Protein 1ILT (pdb70)

Sequence (286 aa):
MQAFRIWDVNQKTFYLRNNQLVAGYLQGPNVNLEEKIDVVPIEPHALFLGIHGGKMCLSCVKSGDETRLQLEAVNITDLSENRKQDKRFAFIRSDSGPTTSFESAACPGWFLCTAMEADQPVSLTNMPDEGVMVTKFYFQEDEMQAFRIWDVNQKTFYLRNNQLVAGYLQGPNVNLEEKIDVVPIEPHALFLGIHGGKMCLSCVKSGDETRLQLEAVNITDLSENRKQDKRFAFIRSDSGPTTSFESAACPGWFLCTAMEADQPVSLTNMPDEGVMVTKFYFQEDE

Foldseek 3Di:
DFKKFKDFPLGWFWFDDPHFIFTHDADDPRVVRGWIWDWADDPDFKIFTDTPQQQKTWFWDADVVRIKIDIHRDGRVPADPPDLVRLRGMWGWDQDVQWIWTARSPPGQWTFWHAPDGGDGIIIDSCDPPPRTTGIMGMGTPD/DFKKFKAFPVGWAWFDDPQFIFTADDDPPRVVRGWIWDWDADPPAKIFTATDQQQWTWFWDADVHFTWTDIGGDRRVVADVPDPVSLRRMWGWDADPQWIWTAGRVRGLKTFWHFPDGPDGTTIDSDCPPPTTTGIMRIGTPD

GO terms:
  GO:0005576 extracellular region (C, EXP)
  GO:0005886 plasma membrane (C, TAS)
  GO:0005515 protein binding (F, IPI)
  GO:0005152 interleukin-1 receptor antagonist activity (F, IDA)
  GO:0005576 extracellular region (C, IDA)
  GO:0045352 interleukin-1 type I receptor antagonist activity (F, IDA)
  GO:0045353 interleukin-1 type II receptor antagonist activity (F, IDA)
  GO:2000660 negative regulation of interleukin-1-mediated signaling pathway (P, IDA)
  GO:0051384 response to glucocorticoid (P, IDA)
  GO:0034115 negative regulation of heterotypic cell-cell adhesion (P, IDA)
  GO:0005150 interleukin-1, type I receptor binding (F, IPI)
  GO:0005151 interleukin-1, type II receptor binding (F, IPI)
  GO:0005829 cytosol (C, IDA)
  GO:0005152 interleukin-1 receptor antagonist activity (F, TAS)
  GO:0070062 extracellular exosome (C, HDA)
  GO:0005149 interleukin-1 receptor binding (F, IDA)
  GO:0006953 acute-phase response (P, IDA)

Radius of gyration: 36.84 Å; Cα contacts (8 Å, |Δi|>4): 678; chains: 2; bounding box: 50×72×89 Å

B-factor: mean 23.44, std 7.34, range [12.57, 49.94]

InterPro domains:
  IPR000975 Interleukin-1 family [PF00340] (60-173)
  IPR000975 Interleukin-1 family [PR00264] (79-99)
  IPR000975 Interleukin-1 family [PR00264] (119-132)
  IPR000975 Interleukin-1 family [PR00264] (133-148)
  IPR000975 Interleukin-1 family [PTHR10078] (20-176)
  IPR003297 Interleukin-1 receptor antagonist/Interleukin-36 [PR01360] (34-54)
  IPR003297 Interleukin-1 receptor antagonist/Interleukin-36 [PR01360] (55-75)
  IPR003297 Interleukin-1 receptor antagonist/Interleukin-36 [PR01360] (82-99)
  IPR003297 Interleukin-1 receptor antagonist/Interleukin-36 [PR01360] (102-117)
  IPR003297 Interleukin-1 receptor antagonist/Interleukin-36 [PR01360] (120-140)
  IPR003297 Interleukin-1 receptor antagonist/Interleukin-36 [PR01360] (141-159)
  IPR003297 Interleukin-1 receptor antagonist/Interleukin-36 [PR01360] (159-176)
  IPR008996 Cytokine IL1/FGF [SSF50353] (35-176)
  IPR020877 Interleukin-1 conserved site [PS00253] (136-156)

Secondary structure (P-SEA, 3-state):
cbbbbbbcccbbbbbbcccccccccccccccccbbbbbbbbcccbbbbbbcccccbbbbbbbcccccccccccccccccccccccccccbbbbbbcccbbbbbbcccccccccccccccccccccccccccccccbbbbbbcc/cbbbbbbcccbbbbbbcccbbbbbbbcccccccbbbbbbbbccccccccccccccbbbbbbbcccccccccccccccccccccccccccbbbbbbcccbbbbbbccccccccccccccccccccccccccccccccccccccc

Structure (mmCIF, N/CA/C/O backbone):
data_1ILT
#
_entry.id   1ILT
#
_cell.length_a   71.110
_cell.length_b   71.110
_cell.length_c   112.610
_cell.angle_alpha   90.00
_cell.angle_beta   90.00
_cell.angle_gamma   90.00
#
_symmetry.space_group_name_H-M   'P 43 21 2'
#
loop_
_atom_site.group_PDB
_atom_site.id
_atom_site.type_symbol
_atom_site.label_atom_id
_atom_site.label_alt_id
_atom_site.label_comp_id
_atom_site.label_asym_id
_atom_site.label_entity_id
_atom_site.label_seq_id
_atom_site.pdbx_PDB_ins_code
_atom_site.Cartn_x
_atom_site.Cartn_y
_atom_site.Cartn_z
_atom_site.occupancy
_atom_site.B_iso_or_equiv
_atom_site.auth_seq_id
_atom_site.auth_comp_id
_atom_site.auth_asym_id
_atom_site.auth_atom_id
_atom_site.pdbx_PDB_model_num
ATOM 1 C CA . MET A 1 10 ? 6.412 3.884 36.461 1.00 25.78 10 MET A CA 1
ATOM 2 C CA . GLN A 1 11 ? 3.215 5.640 37.592 1.00 23.05 11 GLN A CA 1
ATOM 3 C CA . ALA A 1 12 ? 1.927 8.942 36.184 1.00 20.89 12 ALA A CA 1
ATOM 4 C CA . PHE A 1 13 ? 0.765 11.730 38.626 1.00 20.31 13 PHE A CA 1
ATOM 5 C CA . ARG A 1 14 ? -0.441 15.322 38.359 1.00 17.09 14 ARG A CA 1
ATOM 6 C CA . ILE A 1 15 ? 1.041 17.993 40.607 1.00 12.79 15 ILE A CA 1
ATOM 7 C CA . TRP A 1 16 ? 0.158 21.520 41.703 1.00 13.15 16 TRP A CA 1
ATOM 8 C CA . ASP A 1 17 ? 1.169 23.475 44.771 1.00 13.51 17 ASP A CA 1
ATOM 9 C CA . VAL A 1 18 ? -1.107 24.823 47.463 1.00 17.23 18 VAL A CA 1
ATOM 10 C CA . ASN A 1 19 ? -1.321 28.074 45.460 1.00 17.77 19 ASN A CA 1
ATOM 11 C CA . GLN A 1 20 ? -2.499 26.296 42.302 1.00 12.57 20 GLN A CA 1
ATOM 12 C CA . LYS A 1 21 ? 0.769 26.610 40.381 1.00 13.54 21 LYS A CA 1
ATOM 13 C CA . THR A 1 22 ? 1.602 23.801 37.884 1.00 15.12 22 THR A CA 1
ATOM 14 C CA 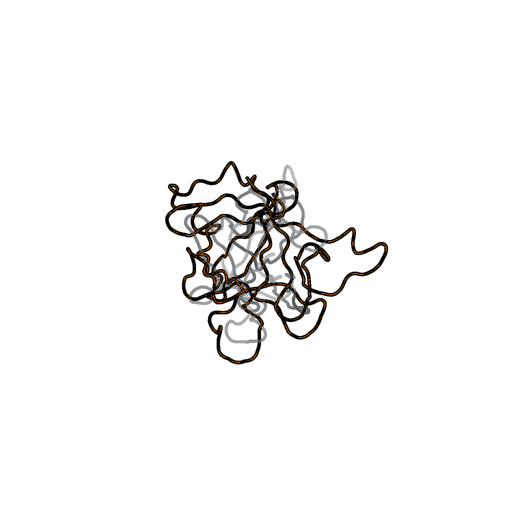. PHE A 1 23 ? 4.980 22.715 36.458 1.00 13.76 23 PHE A CA 1
ATOM 15 C CA . TYR A 1 24 ? 5.951 23.386 32.830 1.00 14.50 24 TYR A CA 1
ATOM 16 C CA . LEU A 1 25 ? 9.276 23.893 31.029 1.00 19.33 25 LEU A CA 1
ATOM 17 C CA . ARG A 1 26 ? 10.283 27.447 30.242 1.00 28.34 26 ARG A CA 1
ATOM 18 C CA . ASN A 1 27 ? 13.275 27.734 27.971 1.00 37.77 27 ASN A CA 1
ATOM 19 C CA . ASN A 1 28 ? 14.691 24.477 29.406 1.00 34.50 28 ASN A CA 1
ATOM 20 C CA . GLN A 1 29 ? 14.177 24.552 33.108 1.00 28.51 29 GLN A CA 1
ATOM 21 C CA . LEU A 1 30 ? 11.182 23.594 35.221 1.00 19.34 30 LEU A CA 1
ATOM 22 C CA . VAL A 1 31 ? 9.264 26.595 36.439 1.00 16.33 31 VAL A CA 1
ATOM 23 C CA . ALA A 1 32 ? 5.958 26.727 38.219 1.00 16.43 32 ALA A CA 1
ATOM 24 C CA . GLY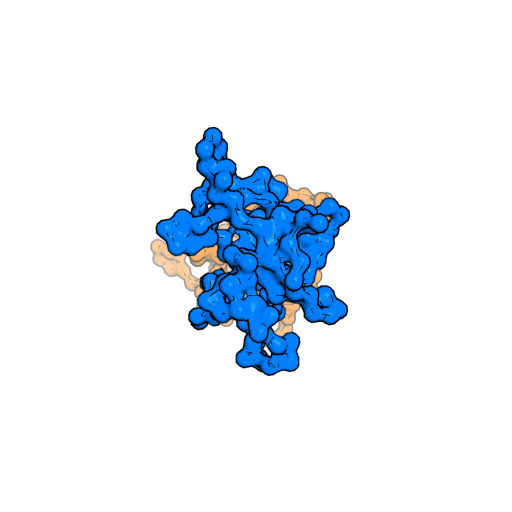 A 1 33 ? 3.151 28.970 37.084 1.00 17.33 33 GLY A CA 1
ATOM 25 C CA . TYR A 1 34 ? -0.438 29.760 36.209 1.00 18.82 34 TYR A CA 1
ATOM 26 C CA . LEU A 1 35 ? -1.223 28.400 32.802 1.00 21.84 35 LEU A CA 1
ATOM 27 C CA . GLN A 1 36 ? -4.145 29.692 30.812 1.00 25.76 36 GLN A CA 1
ATOM 28 C CA . GLY A 1 37 ? -5.818 29.385 27.467 1.00 24.56 37 GLY A CA 1
ATOM 29 C CA . PRO A 1 38 ? -3.828 27.364 24.921 1.00 22.13 38 PRO A CA 1
ATOM 30 C CA . ASN A 1 39 ? -0.935 27.104 27.368 1.00 24.37 39 ASN A CA 1
ATOM 31 C CA . VAL A 1 40 ? -2.615 24.539 29.571 1.00 17.90 40 VAL A CA 1
ATOM 32 C CA . ASN A 1 41 ? -1.230 21.951 27.175 1.00 18.04 41 ASN A CA 1
ATOM 33 C CA . LEU A 1 42 ? 2.166 22.794 28.801 1.00 19.71 42 LEU A CA 1
ATOM 34 C CA . GLU A 1 43 ? 1.484 21.192 32.167 1.00 19.30 43 GLU A CA 1
ATOM 35 C CA . GLU A 1 44 ? 4.008 18.558 33.182 1.00 15.97 44 GLU A CA 1
ATOM 36 C CA . LYS A 1 45 ? 2.852 15.264 34.673 1.00 17.51 45 LYS A CA 1
ATOM 37 C CA . ILE A 1 46 ? 5.178 13.690 37.175 1.00 18.21 46 ILE A CA 1
ATOM 38 C CA . ASP A 1 47 ? 6.452 10.218 36.341 1.00 18.37 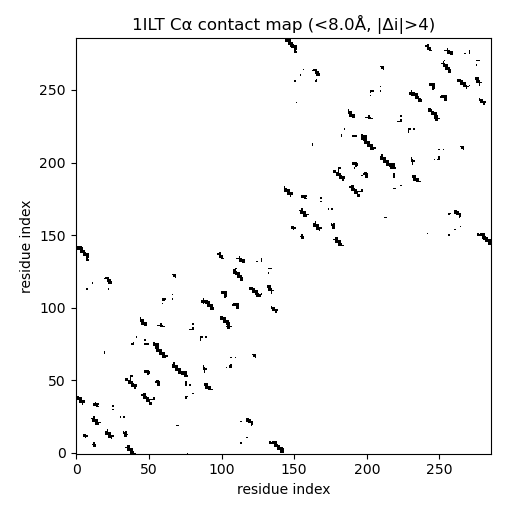47 ASP A CA 1
ATOM 39 C CA . VAL A 1 48 ? 7.488 8.311 39.435 1.00 18.90 48 VAL A CA 1
ATOM 40 C CA . VAL A 1 49 ? 9.076 4.956 40.285 1.00 19.29 49 VAL A CA 1
ATOM 41 C CA . PRO A 1 50 ? 8.682 4.168 43.996 1.00 24.64 50 PRO A CA 1
ATOM 42 C CA . ILE A 1 51 ? 11.482 2.725 46.095 1.00 31.17 51 ILE A CA 1
ATOM 43 C CA . GLU A 1 52 ? 10.722 1.561 49.665 1.00 36.93 52 GLU A CA 1
ATOM 44 C CA . PRO A 1 53 ? 9.603 2.184 52.100 1.00 35.91 53 PRO A CA 1
ATOM 45 C CA . HIS A 1 54 ? 9.018 5.904 51.381 1.00 33.87 54 HIS A CA 1
ATOM 46 C CA . ALA A 1 55 ? 11.272 7.025 48.564 1.00 26.50 55 ALA A CA 1
ATOM 47 C CA . LEU A 1 56 ? 10.780 7.453 44.837 1.00 18.50 56 LEU A CA 1
ATOM 48 C CA . PHE A 1 57 ? 12.450 8.626 41.630 1.00 17.27 57 PHE A CA 1
ATOM 49 C CA . LEU A 1 58 ? 10.831 11.721 40.016 1.00 17.19 58 LEU A CA 1
ATOM 50 C CA . GLY A 1 59 ? 10.949 12.593 36.312 1.00 14.39 59 GLY A CA 1
ATOM 51 C CA . ILE A 1 60 ? 8.910 13.993 33.403 1.00 17.17 60 ILE A CA 1
ATOM 52 C CA . HIS A 1 61 ? 8.453 13.406 29.660 1.00 21.42 61 HIS A CA 1
ATOM 53 C CA . GLY A 1 62 ? 7.617 9.771 30.120 1.00 21.07 62 GLY A CA 1
ATOM 54 C CA . GLY A 1 63 ? 10.590 9.355 32.370 1.00 19.04 63 GLY A CA 1
ATOM 55 C CA . LYS A 1 64 ? 13.217 10.468 29.842 1.00 18.29 64 LYS A CA 1
ATOM 56 C CA . MET A 1 65 ? 14.254 13.227 32.250 1.00 19.71 65 MET A CA 1
ATOM 57 C CA . CYS A 1 66 ? 14.821 12.959 35.983 1.00 15.13 66 CYS A CA 1
ATOM 58 C CA . LEU A 1 67 ? 14.889 15.603 38.703 1.00 15.02 67 LEU A CA 1
ATOM 59 C CA . SER A 1 68 ? 18.344 15.702 40.391 1.00 16.17 68 SER A CA 1
ATOM 60 C CA . CYS A 1 69 ? 19.720 17.218 43.644 1.00 16.86 69 CYS A CA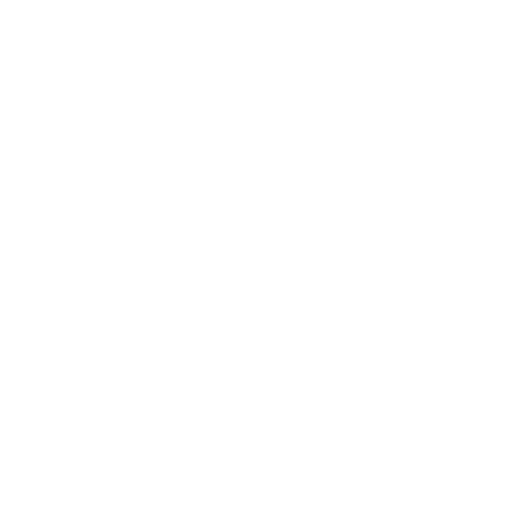 1
ATOM 61 C CA . VAL A 1 70 ? 23.355 18.373 43.418 1.00 17.98 70 VAL A CA 1
ATOM 62 C CA . LYS A 1 71 ? 25.674 20.234 45.847 1.00 23.28 71 LYS A CA 1
ATOM 63 C CA . SER A 1 72 ? 27.922 23.222 45.240 1.00 32.68 72 SER A CA 1
ATOM 64 C CA . GLY A 1 73 ? 29.557 24.454 48.402 1.00 37.29 73 GLY A CA 1
ATOM 65 C CA . ASP A 1 74 ? 26.949 25.017 51.130 1.00 38.93 74 ASP A CA 1
ATOM 66 C CA . GLU A 1 75 ? 24.369 25.227 48.372 1.00 34.00 75 GLU A CA 1
ATOM 67 C CA . THR A 1 76 ? 22.195 22.444 46.867 1.00 24.68 76 THR A CA 1
ATOM 68 C CA . ARG A 1 77 ? 20.433 22.975 43.538 1.00 20.14 77 ARG A CA 1
ATOM 69 C CA . LEU A 1 78 ? 17.804 21.174 41.430 1.00 17.95 78 LEU A CA 1
ATOM 70 C CA . GLN A 1 79 ? 18.588 20.124 37.909 1.00 16.16 79 GLN A CA 1
ATOM 71 C CA . LEU A 1 80 ? 17.041 17.939 35.224 1.00 18.98 80 LEU A CA 1
ATOM 72 C CA . GLU A 1 81 ? 19.259 15.252 33.755 1.00 17.09 81 GLU A CA 1
ATOM 73 C CA . ALA A 1 82 ? 18.490 13.221 30.631 1.00 16.90 82 ALA A CA 1
ATOM 74 C CA . VAL A 1 83 ? 18.581 9.709 32.015 1.00 19.98 83 VAL A CA 1
ATOM 75 C CA . ASN A 1 84 ? 15.912 7.059 31.799 1.00 19.36 84 ASN A CA 1
ATOM 76 C CA . ILE A 1 85 ? 13.905 6.741 35.019 1.00 16.03 85 ILE A CA 1
ATOM 77 C CA . THR A 1 86 ? 13.484 2.951 34.787 1.00 21.95 86 THR A CA 1
ATOM 78 C CA . ASP A 1 87 ? 17.264 2.653 34.433 1.00 20.54 87 ASP A CA 1
ATOM 79 C CA . LEU A 1 88 ? 17.898 4.163 37.890 1.00 18.19 88 LEU A CA 1
ATOM 80 C CA . SER A 1 89 ? 18.763 1.886 40.762 1.00 23.67 89 SER A CA 1
ATOM 81 C CA . GLU A 1 90 ? 17.809 2.249 44.408 1.00 29.48 90 GLU A CA 1
ATOM 82 C CA . ASN A 1 91 ? 21.050 0.367 45.254 1.00 30.31 91 ASN A CA 1
ATOM 83 C CA . ARG A 1 92 ? 23.598 2.200 43.075 1.00 27.76 92 ARG A CA 1
ATOM 84 C CA . LYS A 1 93 ? 24.936 5.053 45.261 1.00 27.83 93 LYS A CA 1
ATOM 85 C CA . GLN A 1 94 ? 25.672 6.943 42.043 1.00 26.12 94 GLN A CA 1
ATOM 86 C CA . ASP A 1 95 ? 21.891 7.180 41.573 1.00 20.18 95 ASP A CA 1
ATOM 87 C CA . LYS A 1 96 ? 21.012 8.615 44.976 1.00 23.56 96 LYS A CA 1
ATOM 88 C CA . ARG A 1 97 ? 21.104 12.151 43.533 1.00 16.30 97 ARG A CA 1
ATOM 89 C CA . PHE A 1 98 ? 17.668 11.191 42.068 1.00 12.84 98 PHE A CA 1
ATOM 90 C CA . ALA A 1 99 ? 15.922 9.831 45.179 1.00 14.18 99 ALA A CA 1
ATOM 91 C CA . PHE A 1 100 ? 13.395 11.769 47.280 1.00 15.15 100 PHE A CA 1
ATOM 92 C CA . ILE A 1 101 ? 11.468 10.722 50.376 1.00 18.84 101 ILE A CA 1
ATOM 93 C CA . ARG A 1 102 ? 7.743 11.299 50.180 1.00 19.89 102 ARG A CA 1
ATOM 94 C CA . SER A 1 103 ? 5.765 12.630 53.120 1.00 24.61 103 SER A CA 1
ATOM 95 C CA . ASP A 1 104 ? 2.085 13.497 53.387 1.00 28.95 104 ASP A CA 1
ATOM 96 C CA . SER A 1 105 ? 0.299 15.756 55.802 1.00 30.45 105 SER A CA 1
ATOM 97 C CA . GLY A 1 106 ? -3.407 15.379 55.363 1.00 26.96 106 GLY A CA 1
ATOM 98 C CA . PRO A 1 107 ? -4.118 16.219 51.669 1.00 24.89 107 PRO A CA 1
ATOM 99 C CA . THR A 1 108 ? -0.573 17.402 50.826 1.00 22.22 108 THR A CA 1
ATOM 100 C CA . THR A 1 109 ? 2.783 15.820 50.100 1.00 22.39 109 THR A CA 1
ATOM 101 C CA . SER A 1 110 ? 6.359 17.057 50.489 1.00 19.13 110 SER A CA 1
ATOM 102 C CA . PHE A 1 111 ? 9.533 15.653 48.983 1.00 15.56 111 PHE A CA 1
ATOM 103 C CA . GLU A 1 112 ? 12.825 15.608 50.846 1.00 14.58 112 GLU A CA 1
ATOM 104 C CA . SER A 1 113 ? 16.090 15.001 49.011 1.00 16.00 113 SER A CA 1
ATOM 105 C CA . ALA A 1 114 ? 17.634 11.694 49.974 1.00 19.08 114 ALA A CA 1
ATOM 106 C CA . ALA A 1 115 ? 20.982 12.817 48.545 1.00 20.49 115 ALA A CA 1
ATOM 107 C CA . CYS A 1 116 ? 20.971 16.135 50.408 1.00 22.98 116 CYS A CA 1
ATOM 108 C CA . PRO A 1 117 ? 18.918 15.640 53.667 1.00 21.44 117 PRO A CA 1
ATOM 109 C CA . GLY A 1 118 ? 17.033 18.684 54.856 1.00 17.00 118 GLY A CA 1
ATOM 110 C CA . TRP A 1 119 ? 16.429 20.049 51.377 1.00 16.17 119 TRP A CA 1
ATOM 111 C CA . PHE A 1 120 ? 12.807 20.022 50.177 1.00 15.59 120 PHE A CA 1
ATOM 112 C CA . LEU A 1 121 ? 11.359 20.393 46.666 1.00 13.26 121 LEU A CA 1
ATOM 113 C CA . CYS A 1 122 ? 9.656 23.801 46.582 1.00 13.87 122 CYS A CA 1
ATOM 114 C CA . THR A 1 123 ? 8.199 26.678 44.608 1.00 12.90 123 THR A CA 1
ATOM 115 C CA . ALA A 1 124 ? 8.301 30.493 44.900 1.00 14.08 124 ALA A CA 1
ATOM 116 C CA . MET A 1 125 ? 5.335 32.621 45.936 1.00 21.76 125 MET A CA 1
ATOM 117 C CA . GLU A 1 126 ? 5.692 34.720 42.805 1.00 22.29 126 GLU A CA 1
ATOM 118 C CA . ALA A 1 127 ? 4.791 32.963 39.533 1.00 21.36 127 ALA A CA 1
ATOM 119 C CA . ASP A 1 128 ? 7.028 31.741 36.722 1.00 19.79 128 ASP A CA 1
ATOM 120 C CA . GLN A 1 129 ? 10.155 31.242 38.791 1.00 20.12 129 GLN A CA 1
ATOM 121 C CA . PRO A 1 130 ? 11.976 27.886 38.596 1.00 19.31 130 PRO A CA 1
ATOM 122 C CA . VAL A 1 131 ? 11.243 24.959 40.928 1.00 13.18 131 VAL A CA 1
ATOM 123 C CA . SER A 1 132 ? 14.023 24.549 43.546 1.00 17.21 132 SER A CA 1
ATOM 124 C CA . LEU A 1 133 ? 15.005 23.134 46.914 1.00 16.23 133 LEU A CA 1
ATOM 125 C CA . THR A 1 134 ? 14.935 24.820 50.338 1.00 18.44 134 THR A CA 1
ATOM 126 C CA . ASN A 1 135 ? 16.395 23.805 53.663 1.00 22.88 135 ASN A CA 1
ATOM 127 C CA . MET A 1 136 ? 13.830 25.926 55.504 1.00 25.14 136 MET A CA 1
ATOM 128 C CA . PRO A 1 137 ? 10.538 24.139 54.774 1.00 23.35 137 PRO A CA 1
ATOM 129 C CA . ASP A 1 138 ? 8.633 25.636 57.753 1.00 28.04 138 ASP A CA 1
ATOM 130 C CA . GLU A 1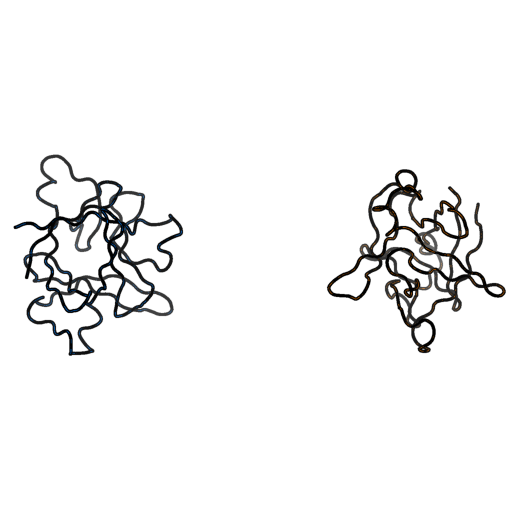 139 ? 9.531 29.337 57.404 1.00 32.38 139 GLU A CA 1
ATOM 131 C CA . GLY A 1 140 ? 6.779 30.171 54.889 1.00 31.99 140 GLY A CA 1
ATOM 132 C CA . VAL A 1 141 ? 9.270 31.888 52.585 1.00 27.13 141 VAL A CA 1
ATOM 133 C CA . MET A 1 142 ? 8.842 29.141 49.885 1.00 21.05 142 MET A CA 1
ATOM 134 C CA . VAL A 1 143 ? 6.085 26.630 49.104 1.00 17.48 143 VAL A CA 1
ATOM 135 C CA . THR A 1 144 ? 6.901 23.012 50.028 1.00 17.94 144 THR A CA 1
ATOM 136 C CA . LYS A 1 145 ? 3.335 21.602 50.217 1.00 18.62 145 LYS A CA 1
ATOM 137 C CA . PHE A 1 146 ? 1.860 20.062 47.049 1.00 15.20 146 PHE A CA 1
ATOM 138 C CA . TYR A 1 147 ? -1.250 18.238 45.859 1.00 17.20 147 TYR A CA 1
ATOM 139 C CA . PHE A 1 148 ? -0.266 14.928 44.267 1.00 20.17 148 PHE A CA 1
ATOM 140 C CA . GLN A 1 149 ? -2.964 13.012 42.296 1.00 25.14 149 GLN A CA 1
ATOM 141 C CA . GLU A 1 150 ? -2.536 9.588 40.657 1.00 28.23 150 GLU A CA 1
ATOM 142 C CA . ASP A 1 151 ? -3.193 9.767 36.967 1.00 34.26 151 ASP A CA 1
ATOM 143 C CA . GLU A 1 152 ? -4.542 6.232 36.497 1.00 45.78 152 GLU A CA 1
ATOM 144 C CA . MET B 1 10 ? 17.324 64.861 100.471 1.00 30.26 10 MET B CA 1
ATOM 145 C CA . GLN B 1 11 ? 20.864 65.866 101.558 1.00 30.61 11 GLN B CA 1
ATOM 146 C CA . ALA B 1 12 ? 24.178 66.190 99.739 1.00 27.58 12 ALA B CA 1
ATOM 147 C CA . PHE B 1 13 ? 27.366 64.466 100.863 1.00 23.43 13 PHE B CA 1
ATOM 148 C CA . ARG B 1 14 ? 30.975 64.382 99.697 1.00 22.79 14 ARG B CA 1
ATOM 149 C CA . ILE B 1 15 ? 32.782 61.045 99.383 1.00 19.55 15 ILE B CA 1
ATOM 150 C CA . TRP B 1 16 ? 36.507 60.148 99.115 1.00 22.02 16 TRP B CA 1
ATOM 151 C CA . ASP B 1 17 ? 37.809 56.690 99.842 1.00 16.26 17 ASP B CA 1
ATOM 152 C CA . VAL B 1 18 ? 40.311 55.870 102.555 1.00 16.87 18 VAL B CA 1
ATOM 153 C CA . ASN B 1 19 ? 43.070 56.657 99.962 1.00 16.12 19 ASN B CA 1
ATOM 154 C CA . GLN B 1 20 ? 41.587 60.043 98.965 1.00 16.29 20 GLN B CA 1
ATOM 155 C CA . LYS B 1 21 ? 40.014 59.016 95.594 1.00 14.43 21 LYS B CA 1
ATOM 156 C CA . THR B 1 22 ? 36.699 60.615 94.691 1.00 16.37 22 THR B CA 1
ATOM 157 C CA . PHE B 1 23 ? 33.943 59.490 92.346 1.00 15.36 23 PHE B CA 1
ATOM 158 C CA . TYR B 1 24 ? 33.286 61.021 88.932 1.00 20.00 24 TYR B CA 1
ATOM 159 C CA . LEU B 1 25 ? 31.557 59.705 85.778 1.00 25.61 25 LEU B CA 1
ATOM 160 C CA . ARG B 1 26 ? 33.662 58.210 83.021 1.00 34.12 26 ARG B CA 1
ATOM 161 C CA . ASN B 1 27 ? 31.920 56.942 79.901 1.00 39.68 27 ASN B CA 1
ATOM 162 C CA . ASN B 1 28 ? 28.728 56.243 81.847 1.00 38.75 28 ASN B CA 1
ATOM 163 C CA . GLN B 1 29 ? 30.256 54.384 84.771 1.00 32.24 29 GLN B CA 1
ATOM 164 C CA . LEU B 1 30 ? 31.164 55.916 88.154 1.00 22.82 30 LEU B CA 1
ATOM 165 C CA . VAL B 1 31 ? 34.890 55.465 88.723 1.00 15.77 31 VAL B CA 1
ATOM 166 C CA . ALA B 1 32 ? 37.228 56.550 91.503 1.00 15.94 32 ALA B CA 1
ATOM 167 C CA . GLY B 1 33 ? 40.387 58.560 90.974 1.00 16.94 33 GLY B CA 1
ATOM 168 C CA . TYR B 1 34 ? 42.207 61.834 91.571 1.00 17.87 34 TYR B CA 1
ATOM 169 C CA . LEU B 1 35 ? 40.907 65.078 90.137 1.00 21.46 35 LEU B CA 1
ATOM 170 C CA . GLN B 1 36 ? 42.874 68.285 90.256 1.00 26.24 36 GLN B CA 1
ATOM 171 C CA . GLY B 1 37 ? 42.468 71.701 88.765 1.00 24.78 37 GLY B CA 1
ATOM 172 C CA . PRO B 1 38 ? 39.663 72.242 86.235 1.00 28.66 38 PRO B CA 1
ATOM 173 C CA . ASN B 1 39 ? 38.638 68.604 86.473 1.00 29.63 39 ASN B CA 1
ATOM 174 C CA . VAL B 1 40 ? 37.758 68.807 90.123 1.00 28.03 40 VAL B CA 1
ATOM 175 C CA . ASN B 1 41 ? 34.552 70.065 88.420 1.00 30.22 41 ASN B CA 1
ATOM 176 C CA . LEU B 1 42 ? 33.702 66.459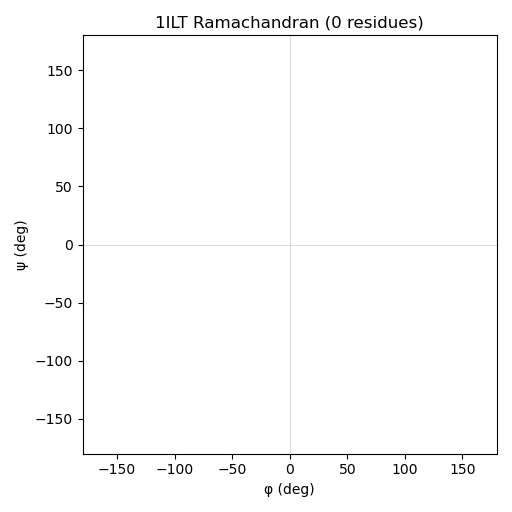 87.622 1.00 20.86 42 LEU B CA 1
ATOM 177 C CA . GLU B 1 43 ? 33.415 65.432 91.269 1.00 18.85 43 GLU B CA 1
ATOM 178 C CA . GLU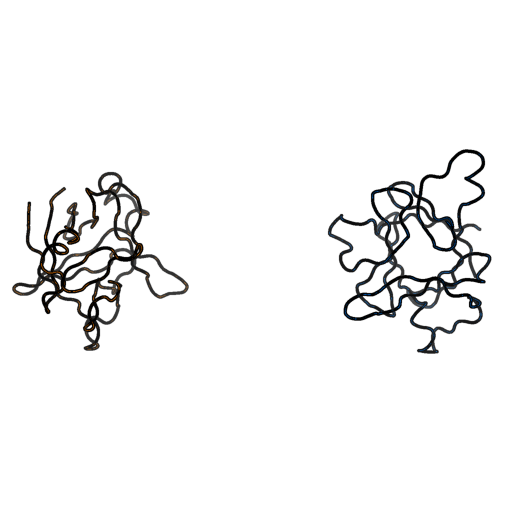 B 1 44 ? 30.143 63.675 91.898 1.00 18.06 44 GLU B CA 1
ATOM 179 C CA . LYS B 1 45 ? 28.332 64.703 95.025 1.00 21.34 45 LYS B CA 1
ATOM 180 C CA . ILE B 1 46 ? 26.209 61.989 96.666 1.00 21.29 46 ILE B CA 1
ATOM 181 C CA . ASP B 1 47 ? 22.516 62.734 97.178 1.00 20.29 47 ASP B CA 1
ATOM 182 C CA . VAL B 1 48 ? 20.967 60.730 99.978 1.00 21.39 48 VAL B CA 1
ATOM 183 C CA . VAL B 1 49 ? 17.517 60.002 101.325 1.00 23.20 49 VAL B CA 1
ATOM 184 C CA . PRO B 1 50 ? 17.764 58.343 104.762 1.00 22.71 50 PRO B CA 1
ATOM 185 C CA . ILE B 1 51 ? 15.709 55.322 105.720 1.00 24.16 51 ILE B CA 1
ATOM 186 C CA . GLU B 1 52 ? 15.112 53.659 109.070 1.00 32.59 52 GLU B CA 1
ATOM 187 C CA . PRO B 1 53 ? 16.622 52.093 110.938 1.00 33.12 53 PRO B CA 1
ATOM 188 C CA . HIS B 1 54 ? 20.039 52.761 109.367 1.00 29.84 54 HIS B CA 1
ATOM 189 C CA . ALA B 1 55 ? 19.815 52.748 105.562 1.00 23.98 55 ALA B CA 1
ATOM 190 C CA . LEU B 1 56 ? 19.640 55.217 102.696 1.00 22.38 56 LEU B CA 1
ATOM 191 C CA . PHE B 1 57 ? 19.204 55.591 98.959 1.00 20.82 57 PHE B CA 1
ATOM 192 C CA . LEU B 1 58 ? 22.238 56.948 97.060 1.00 19.71 58 LEU B CA 1
ATOM 193 C CA . GLY B 1 59 ? 21.918 58.974 93.894 1.00 17.50 59 GLY B CA 1
ATOM 194 C CA . ILE B 1 60 ? 23.768 61.575 91.897 1.00 21.72 60 ILE B CA 1
ATOM 195 C CA . HIS B 1 61 ? 22.901 64.629 89.751 1.00 21.81 61 HIS B CA 1
ATOM 196 C CA . GLY B 1 62 ? 20.063 65.885 91.929 1.00 25.44 62 GLY B CA 1
ATOM 197 C CA . GLY B 1 63 ? 18.624 62.478 92.697 1.00 23.34 63 GLY B CA 1
ATOM 198 C CA . LYS B 1 64 ? 18.255 61.799 88.971 1.00 25.81 64 LYS B CA 1
ATOM 199 C CA . MET B 1 65 ? 20.327 58.639 88.813 1.00 21.71 65 MET B CA 1
ATOM 200 C CA . CYS B 1 66 ? 20.445 56.163 91.671 1.00 20.55 66 CYS B CA 1
ATOM 201 C CA . LEU B 1 67 ? 22.800 53.307 92.410 1.00 21.51 67 LEU B CA 1
ATOM 202 C CA . SER B 1 68 ? 21.238 49.845 92.639 1.00 22.90 68 SER B CA 1
ATOM 203 C CA . CYS B 1 69 ? 22.559 46.292 93.059 1.00 28.77 69 CYS B CA 1
ATOM 204 C CA . VAL B 1 70 ? 21.337 43.648 90.591 1.00 35.07 70 VAL B CA 1
ATOM 205 C CA . LYS B 1 71 ? 22.011 39.885 90.356 1.00 40.82 71 LYS B CA 1
ATOM 206 C CA . SER B 1 72 ? 23.342 38.284 87.181 1.00 47.54 72 SER B CA 1
ATOM 207 C CA . GLY B 1 73 ? 24.038 34.557 87.235 1.00 49.41 73 GLY B CA 1
ATOM 208 C CA . ASP B 1 74 ? 25.524 35.785 90.514 1.00 49.94 74 ASP B CA 1
ATOM 209 C CA . GLU B 1 75 ? 28.028 38.711 90.755 1.00 49.09 75 GLU B CA 1
ATOM 210 C CA . THR B 1 76 ? 26.072 41.695 91.844 1.00 43.30 76 THR B CA 1
ATOM 211 C CA . ARG B 1 77 ? 26.606 44.584 89.519 1.00 36.00 77 ARG B CA 1
ATOM 212 C CA . LEU B 1 78 ? 26.417 48.121 90.918 1.00 29.72 78 LEU B CA 1
ATOM 213 C CA . GLN B 1 79 ? 24.574 49.828 88.068 1.00 26.58 79 GLN B CA 1
ATOM 214 C CA . LEU B 1 80 ? 23.426 53.444 87.985 1.00 24.35 80 LEU B CA 1
ATOM 215 C CA . GLU B 1 81 ? 19.777 53.952 87.036 1.00 28.51 81 GLU B CA 1
ATOM 216 C CA . ALA B 1 82 ? 17.680 56.884 85.829 1.00 28.23 82 ALA B CA 1
ATOM 217 C CA . VAL B 1 83 ? 15.062 57.016 88.589 1.00 28.45 83 VAL B CA 1
ATOM 218 C CA . ASN B 1 84 ? 14.342 60.142 90.614 1.00 26.42 84 ASN B CA 1
ATOM 219 C CA . ILE B 1 85 ? 15.439 59.337 94.197 1.00 22.44 85 ILE B CA 1
ATOM 220 C CA . THR B 1 86 ? 12.166 60.760 95.524 1.00 28.12 86 THR B CA 1
ATOM 221 C CA . ASP B 1 87 ? 10.182 58.133 93.556 1.00 25.78 87 ASP B CA 1
ATOM 222 C CA . LEU B 1 88 ? 11.706 55.436 95.727 1.00 21.50 88 LEU B CA 1
ATOM 223 C CA . SER B 1 89 ? 10.060 54.121 98.824 1.00 20.83 89 SER B CA 1
ATOM 224 C CA . GLU B 1 90 ? 11.541 52.283 101.757 1.00 23.85 90 GLU B CA 1
ATOM 225 C CA . ASN B 1 91 ? 8.241 50.399 101.975 1.00 21.87 91 ASN B CA 1
ATOM 226 C CA . ARG B 1 92 ? 8.029 49.142 98.410 1.00 19.60 92 ARG B CA 1
ATOM 227 C CA . LYS B 1 93 ? 9.565 45.683 97.862 1.00 27.40 93 LYS B CA 1
ATOM 228 C CA . GLN B 1 94 ? 10.883 46.392 94.329 1.00 30.24 94 GLN B CA 1
ATOM 229 C CA . ASP B 1 95 ? 12.739 49.519 95.522 1.00 29.13 95 ASP B CA 1
ATOM 230 C CA . LYS B 1 96 ? 14.841 47.431 97.920 1.00 28.42 96 LYS B CA 1
ATOM 231 C CA . ARG B 1 97 ? 17.610 47.076 95.304 1.00 25.51 97 ARG B CA 1
ATOM 232 C CA . PHE B 1 98 ? 18.437 50.757 95.781 1.00 22.61 98 PHE B CA 1
ATOM 233 C CA . ALA B 1 99 ? 18.647 50.479 99.551 1.00 19.10 99 ALA B CA 1
ATOM 234 C CA . PHE B 1 100 ? 22.039 50.418 101.281 1.00 18.20 100 PHE B CA 1
ATOM 235 C CA . ILE B 1 101 ? 22.776 49.763 104.992 1.00 22.13 101 ILE B CA 1
ATOM 236 C CA . ARG B 1 102 ? 25.200 52.261 106.407 1.00 26.42 102 ARG B CA 1
ATOM 237 C CA . SER B 1 103 ? 27.805 51.588 109.080 1.00 27.12 103 SER B CA 1
ATOM 238 C CA . ASP B 1 104 ? 30.402 53.825 110.593 1.00 32.42 104 ASP B CA 1
ATOM 239 C CA . SER B 1 105 ? 33.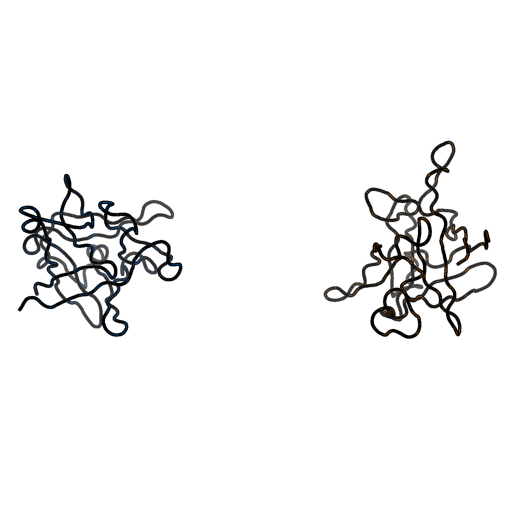604 52.803 112.349 1.00 34.85 105 SER B CA 1
ATOM 240 C CA . GLY B 1 106 ? 35.837 55.519 113.680 1.00 31.53 106 GLY B CA 1
ATOM 241 C CA . PRO B 1 107 ? 35.978 58.300 111.024 1.00 28.70 107 PRO B CA 1
ATOM 242 C CA . THR B 1 108 ? 35.066 55.941 108.136 1.00 25.02 108 THR B CA 1
ATOM 243 C CA . THR B 1 109 ? 31.727 54.664 106.679 1.00 23.05 109 THR B CA 1
ATOM 244 C CA . SER B 1 110 ? 30.783 51.540 104.654 1.00 18.98 110 SER B CA 1
ATOM 245 C CA . PHE B 1 111 ? 27.746 50.613 102.551 1.00 18.64 111 PHE B CA 1
ATOM 246 C CA . GLU B 1 112 ? 26.142 47.187 102.464 1.00 21.83 112 GLU B CA 1
ATOM 247 C CA . SER B 1 113 ? 23.594 46.214 99.816 1.00 24.00 113 SER B CA 1
ATOM 248 C CA . ALA B 1 114 ? 20.140 45.609 101.273 1.00 26.06 114 ALA B CA 1
ATOM 249 C CA . ALA B 1 115 ? 18.928 43.488 98.304 1.00 28.22 115 ALA B CA 1
ATOM 250 C CA . CYS B 1 116 ? 22.185 41.569 97.946 1.00 32.34 116 CYS B CA 1
ATOM 251 C CA . PRO B 1 117 ? 23.333 41.264 101.569 1.00 29.71 117 PRO B CA 1
ATOM 252 C CA . GLY B 1 118 ? 26.985 40.658 102.245 1.00 28.85 118 GLY B CA 1
ATOM 253 C CA . TRP B 1 119 ? 28.043 42.933 99.432 1.00 26.48 119 TRP B CA 1
ATOM 254 C CA . PHE B 1 120 ? 29.668 46.309 100.057 1.00 20.40 120 PHE B CA 1
ATOM 255 C CA . LEU B 1 121 ? 30.330 49.348 97.843 1.00 17.12 121 LEU B CA 1
ATOM 256 C CA . CYS B 1 122 ? 34.058 49.391 97.038 1.00 16.92 122 CYS B CA 1
ATOM 257 C CA . THR B 1 123 ? 36.862 50.948 95.024 1.00 17.10 123 THR B CA 1
ATOM 258 C CA . ALA B 1 124 ? 40.166 49.635 93.683 1.00 18.60 124 ALA B CA 1
ATOM 259 C CA . MET B 1 125 ? 43.693 50.518 94.802 1.00 21.37 125 MET B CA 1
ATOM 260 C CA . GLU B 1 126 ? 44.446 51.444 91.167 1.00 20.87 126 GLU B CA 1
ATOM 261 C CA . ALA B 1 127 ? 43.128 54.857 90.123 1.00 18.27 127 ALA B CA 1
ATOM 262 C CA . ASP B 1 128 ? 40.379 55.408 87.532 1.00 23.45 128 ASP B CA 1
ATOM 263 C CA . GLN B 1 129 ? 38.693 52.013 88.078 1.00 22.36 129 GLN B CA 1
ATOM 264 C CA . PRO B 1 130 ? 34.924 51.555 88.339 1.00 18.23 130 PRO B CA 1
ATOM 265 C CA . VAL B 1 131 ? 33.223 51.572 91.711 1.00 17.55 131 VAL B CA 1
ATOM 266 C CA . SER B 1 132 ? 31.643 48.137 92.247 1.00 21.52 132 SER B CA 1
ATOM 267 C CA . LEU B 1 133 ? 30.654 45.642 94.975 1.00 23.85 133 LEU B CA 1
ATOM 268 C CA . THR B 1 134 ? 32.454 42.895 96.833 1.00 24.53 134 THR B CA 1
ATOM 269 C CA . ASN B 1 135 ? 31.241 40.261 99.268 1.00 30.11 135 ASN B CA 1
ATOM 270 C CA . MET B 1 136 ? 34.827 40.151 100.511 1.00 33.81 136 MET B CA 1
ATOM 271 C CA . PRO B 1 137 ? 35.437 43.269 102.610 1.00 38.65 137 PRO B CA 1
ATOM 272 C CA . ASP B 1 138 ? 38.378 41.460 104.159 1.00 42.47 138 ASP B CA 1
ATOM 273 C CA . GLU B 1 139 ? 40.439 39.899 101.357 1.00 43.05 139 GLU B CA 1
ATOM 274 C CA . GLY B 1 140 ? 42.902 42.830 101.465 1.00 38.20 140 GLY B CA 1
ATOM 275 C CA . VAL B 1 141 ? 42.158 43.793 97.851 1.00 32.33 141 VAL B CA 1
ATOM 276 C CA . MET B 1 142 ? 39.289 46.286 97.261 1.00 26.01 142 MET B CA 1
ATOM 277 C CA . VAL B 1 143 ? 38.614 49.369 99.410 1.00 17.84 143 VAL B CA 1
ATOM 278 C CA . THR B 1 144 ? 35.414 49.368 101.462 1.00 17.97 144 THR B CA 1
ATOM 279 C CA . LYS B 1 145 ? 35.947 52.233 103.931 1.00 17.09 145 LYS B CA 1
ATOM 280 C CA . PHE B 1 146 ? 34.990 55.802 103.007 1.00 16.14 146 PHE B CA 1
ATOM 281 C CA . TYR B 1 147 ? 34.903 59.322 104.312 1.00 18.76 147 TYR B CA 1
ATOM 282 C CA . PHE B 1 148 ? 31.237 60.364 104.010 1.00 19.75 148 PHE B CA 1
ATOM 283 C CA . GLN B 1 149 ? 31.045 64.066 104.879 1.00 28.16 149 GLN B CA 1
ATOM 284 C CA . GLU B 1 150 ? 27.681 65.819 105.120 1.00 31.28 150 GLU B CA 1
ATOM 285 C CA . ASP B 1 151 ? 27.752 68.609 102.623 1.00 34.87 151 ASP B CA 1
ATOM 286 C CA . GLU B 1 152 ? 24.104 69.442 103.436 1.00 41.25 152 GLU B CA 1
#

Organism: Homo sapiens (NCBI:txid9606)

Nearest PDB structures (foldseek):
  1ilr-assembly1_1  TM=9.964E-01  e=9.550E-25  Homo sapiens
  5bow-assembly1_A  TM=8.590E-01  e=4.807E-12  Homo sapiens
  8q3j-assembly2_D  TM=8.690E-01  e=1.574E-11  Mus musculus
  6p9e-assembly1_A  TM=8.324E-01  e=5.254E-10  Homo sapiens
  6hpi-assembly1_A  TM=7.679E-01  e=1.354E-08  Homo sapiens